Protein AF-A0A535Z127-F1 (afdb_monomer_lite)

Foldseek 3Di:
DDPVPPPPDPPVVVVVVCPPPDCPPVVVVCVVVVVVVVVVVLLLVLLVLLQVLLVVVVQHDQSVVLSVQLVVLVVLVVVLVVLVVVLVVCCVVPNPDDVVNVVSVVVNVVSVVVSLVSQLVSSCVRRVDDSVSSSVSSCRSVVVVVVVVVVVVVVVCVVVVD

Secondary structure (DSSP, 8-state):
--GGGSTT-SSHHHHHHHT-TT-HHHHHHHHHHHHHHHHHHHHHHHHHHHHHHHHTTT--S-HHHHHHHHGGGHHHHHHHHHHHHHHHHHHHHH-TT-HHHHHHHHHHHHHHHHHHHHHHHHHHHHH---HHHHHHHHHHHHHHHHHHHHHHHHHHHHHH--

Sequence (162 aa):
MNALGVLVRPRSTLGAIAAAPRLSGLSSLVTSLLLPALFVAYWLVEAWLVDAGASMLGRSGHRRTFLAVSGFVFVPWIAYALLTLVEAAAQHSGGSGSGVAAGLAWLTLPVLCWFLALTVLAIRAVYDVPALNALALALLPYATIAAAVLLVTAGLTAVHGS

pLDDT: mean 80.46, std 17.68, range [33.59, 96.25]

Structure (mmCIF, N/CA/C/O backbone):
data_AF-A0A535Z127-F1
#
_entry.id   AF-A0A535Z127-F1
#
loop_
_atom_site.group_PDB
_atom_site.id
_atom_site.type_symbol
_atom_site.label_atom_id
_atom_site.label_alt_id
_atom_site.label_comp_id
_atom_site.label_asym_id
_atom_site.label_entity_id
_atom_site.label_seq_id
_atom_site.pdbx_PDB_ins_code
_atom_site.Cartn_x
_atom_site.Cartn_y
_atom_site.Cartn_z
_atom_site.occupancy
_atom_site.B_iso_or_equiv
_atom_site.auth_seq_id
_atom_site.auth_comp_id
_atom_site.auth_asym_id
_atom_site.auth_atom_id
_atom_site.pdbx_PDB_model_num
ATOM 1 N N . MET A 1 1 ? 40.744 16.236 -8.450 1.00 38.00 1 MET A N 1
ATOM 2 C CA . MET A 1 1 ? 40.174 14.880 -8.276 1.00 38.00 1 MET A CA 1
ATOM 3 C C . MET A 1 1 ? 38.913 15.061 -7.446 1.00 38.00 1 MET A C 1
ATOM 5 O O . MET A 1 1 ? 39.023 15.401 -6.278 1.00 38.00 1 MET A O 1
ATOM 9 N N . ASN A 1 2 ? 37.735 15.014 -8.076 1.00 33.59 2 ASN A N 1
ATOM 10 C CA . ASN A 1 2 ? 36.496 15.556 -7.505 1.00 33.59 2 ASN A CA 1
ATOM 11 C C . ASN A 1 2 ? 35.635 14.453 -6.875 1.00 33.59 2 ASN A C 1
ATOM 13 O O . ASN A 1 2 ? 35.279 13.482 -7.539 1.00 33.59 2 ASN A O 1
ATOM 17 N N . ALA A 1 3 ? 35.242 14.659 -5.616 1.00 40.78 3 ALA A N 1
ATOM 18 C CA . ALA A 1 3 ? 34.417 13.779 -4.781 1.00 40.78 3 ALA A CA 1
ATOM 19 C C . ALA A 1 3 ? 32.956 13.586 -5.262 1.00 40.78 3 ALA A C 1
ATOM 21 O O . ALA A 1 3 ? 32.162 12.925 -4.600 1.00 40.78 3 ALA A O 1
ATOM 22 N N . LEU A 1 4 ? 32.592 14.118 -6.433 1.00 36.53 4 LEU A N 1
ATOM 23 C CA . LEU A 1 4 ? 31.243 14.037 -7.010 1.00 36.53 4 LEU A CA 1
ATOM 24 C C . LEU A 1 4 ? 30.954 12.719 -7.754 1.00 36.53 4 LEU A C 1
ATOM 26 O O . LEU A 1 4 ? 29.813 12.465 -8.123 1.00 36.53 4 LEU A O 1
ATOM 30 N N . GLY A 1 5 ? 31.958 11.857 -7.956 1.00 38.41 5 GLY A N 1
ATOM 31 C CA . GLY A 1 5 ? 31.778 10.562 -8.629 1.00 38.41 5 GLY A CA 1
ATOM 32 C C . GLY A 1 5 ? 31.244 9.434 -7.735 1.00 38.41 5 GLY A C 1
ATOM 33 O O . GLY A 1 5 ? 30.743 8.434 -8.245 1.00 38.41 5 GLY A O 1
ATOM 34 N N . VAL A 1 6 ? 31.333 9.577 -6.410 1.00 42.22 6 VAL A N 1
ATOM 35 C CA . VAL A 1 6 ? 31.046 8.484 -5.458 1.00 42.22 6 VAL A CA 1
ATOM 36 C C . VAL A 1 6 ? 29.576 8.457 -5.015 1.00 42.22 6 VAL A C 1
ATOM 38 O O . VAL A 1 6 ? 29.077 7.410 -4.615 1.00 42.22 6 VAL A O 1
ATOM 41 N N . LEU A 1 7 ? 28.829 9.554 -5.183 1.00 36.78 7 LEU A N 1
ATOM 42 C CA . LEU A 1 7 ? 27.431 9.640 -4.735 1.00 36.78 7 LEU A CA 1
ATOM 43 C C . LEU A 1 7 ? 26.397 9.046 -5.720 1.00 36.78 7 LEU A C 1
ATOM 45 O O . LEU A 1 7 ? 25.218 8.960 -5.395 1.00 36.78 7 LEU A O 1
ATOM 49 N N . VAL A 1 8 ? 26.814 8.624 -6.922 1.00 44.81 8 VAL A N 1
ATOM 50 C CA . VAL A 1 8 ? 25.903 8.189 -8.010 1.00 44.81 8 VAL A CA 1
ATOM 51 C C . VAL A 1 8 ? 25.630 6.675 -8.010 1.00 44.81 8 VAL A C 1
ATOM 53 O O . VAL A 1 8 ? 24.825 6.182 -8.800 1.00 44.81 8 VAL A O 1
ATOM 56 N N . ARG A 1 9 ? 26.246 5.886 -7.121 1.00 44.41 9 ARG A N 1
ATOM 57 C CA . ARG A 1 9 ? 26.124 4.417 -7.173 1.00 44.41 9 ARG A CA 1
ATOM 58 C C . ARG A 1 9 ? 25.651 3.746 -5.874 1.00 44.41 9 ARG A C 1
ATOM 60 O O . ARG A 1 9 ? 26.365 2.916 -5.326 1.00 44.41 9 ARG A O 1
ATOM 67 N N . PRO A 1 10 ? 24.386 3.943 -5.463 1.00 39.84 10 PRO A N 1
ATOM 68 C CA . PRO A 1 10 ? 23.697 2.957 -4.631 1.00 39.84 10 PRO A CA 1
ATOM 69 C C . PRO A 1 10 ? 23.190 1.744 -5.443 1.00 39.84 10 PRO A C 1
ATOM 71 O O . PRO A 1 10 ? 22.822 0.728 -4.867 1.00 39.84 10 PRO A O 1
ATOM 74 N N . ARG A 1 11 ? 23.179 1.803 -6.789 1.00 48.16 11 ARG A N 1
ATOM 75 C CA . ARG A 1 11 ? 22.670 0.714 -7.655 1.00 48.16 11 ARG A CA 1
ATOM 76 C C . ARG A 1 11 ? 23.701 -0.349 -8.056 1.00 48.16 11 ARG A C 1
ATOM 78 O O . ARG A 1 11 ? 23.309 -1.424 -8.501 1.00 48.16 11 ARG A O 1
ATOM 85 N N . SER A 1 12 ? 25.005 -0.096 -7.915 1.00 42.84 12 SER A N 1
ATOM 86 C CA . SER A 1 12 ? 26.031 -1.050 -8.379 1.00 42.84 12 SER A CA 1
ATOM 87 C C . SER A 1 12 ? 26.317 -2.190 -7.402 1.00 42.84 12 SER A C 1
ATOM 89 O O . SER A 1 12 ? 26.860 -3.210 -7.811 1.00 42.84 12 SER A O 1
ATOM 91 N N . THR A 1 13 ? 25.944 -2.052 -6.131 1.00 48.59 13 THR A N 1
ATOM 92 C CA . THR A 1 13 ? 26.077 -3.120 -5.127 1.00 48.59 13 THR A CA 1
ATOM 93 C C . THR A 1 13 ? 25.031 -4.216 -5.322 1.00 48.59 13 THR A C 1
ATOM 95 O O . THR A 1 13 ? 25.359 -5.392 -5.205 1.00 48.59 13 THR A O 1
ATOM 98 N N . LEU A 1 14 ? 23.812 -3.863 -5.745 1.00 48.97 14 LEU A N 1
ATOM 99 C CA . LEU A 1 14 ? 22.782 -4.837 -6.135 1.00 48.97 14 LEU A CA 1
ATOM 100 C C . LEU A 1 14 ? 23.198 -5.641 -7.381 1.00 48.97 14 LEU A C 1
ATOM 102 O O . LEU A 1 14 ? 22.999 -6.853 -7.434 1.00 48.97 14 LEU A O 1
ATOM 106 N N . GLY A 1 15 ? 23.857 -4.990 -8.346 1.00 44.66 15 GLY A N 1
ATOM 107 C CA . GLY A 1 15 ? 24.413 -5.657 -9.530 1.00 44.66 15 GLY A CA 1
ATOM 108 C C . GLY A 1 15 ? 25.580 -6.603 -9.219 1.00 44.66 15 GLY A C 1
ATOM 109 O O . GLY A 1 15 ? 25.715 -7.638 -9.863 1.00 44.66 15 GLY A O 1
ATOM 110 N N . ALA A 1 16 ? 26.393 -6.295 -8.203 1.00 46.91 16 ALA A N 1
ATOM 111 C CA . ALA A 1 16 ? 27.505 -7.150 -7.784 1.00 46.91 16 ALA A CA 1
ATOM 112 C C . ALA A 1 16 ? 27.034 -8.432 -7.070 1.00 46.91 16 ALA A C 1
ATOM 114 O O . ALA A 1 16 ? 27.656 -9.480 -7.222 1.00 46.91 16 ALA A O 1
ATOM 115 N N . ILE A 1 17 ? 25.904 -8.375 -6.356 1.00 51.56 17 ILE A N 1
ATOM 116 C CA . ILE A 1 17 ? 25.264 -9.558 -5.754 1.00 51.56 17 ILE A CA 1
ATOM 117 C C . ILE A 1 17 ? 24.611 -10.428 -6.844 1.00 51.56 17 ILE A C 1
ATOM 119 O O . ILE A 1 17 ? 24.701 -11.653 -6.791 1.00 51.56 17 ILE A O 1
ATOM 123 N N . ALA A 1 18 ? 24.033 -9.808 -7.881 1.00 50.62 18 ALA A N 1
ATOM 124 C CA . ALA A 1 18 ? 23.481 -10.512 -9.043 1.00 50.62 18 ALA A CA 1
ATOM 125 C C . ALA A 1 18 ? 24.552 -11.204 -9.915 1.00 50.62 18 ALA A C 1
ATOM 127 O O . ALA A 1 18 ? 24.242 -12.152 -10.633 1.00 50.62 18 ALA A O 1
ATOM 128 N N . ALA A 1 19 ? 25.811 -10.759 -9.841 1.00 48.09 19 ALA A N 1
ATOM 129 C CA . ALA A 1 19 ? 26.920 -11.279 -10.640 1.00 48.09 19 ALA A CA 1
ATOM 130 C C . ALA A 1 19 ? 27.681 -12.454 -9.990 1.00 48.09 19 ALA A C 1
ATOM 132 O O . ALA A 1 19 ? 28.633 -12.953 -10.588 1.00 48.09 19 ALA A O 1
ATOM 133 N N . ALA A 1 20 ? 27.294 -12.917 -8.794 1.00 42.47 20 ALA A N 1
ATOM 134 C CA . ALA A 1 20 ? 27.928 -14.065 -8.145 1.00 42.47 20 ALA A CA 1
ATOM 135 C C . ALA A 1 20 ? 27.505 -15.387 -8.836 1.00 42.47 20 ALA A C 1
ATOM 137 O O . ALA A 1 20 ? 26.362 -15.831 -8.691 1.00 42.47 20 ALA A O 1
ATOM 138 N N . PRO A 1 21 ? 28.399 -16.073 -9.575 1.00 44.44 21 PRO A N 1
ATOM 139 C CA . PRO A 1 21 ? 28.007 -17.052 -10.591 1.00 44.44 21 PRO A CA 1
ATOM 140 C C . PRO A 1 21 ? 27.817 -18.478 -10.043 1.00 44.44 21 PRO A C 1
ATOM 142 O O . PRO A 1 21 ? 28.077 -19.446 -10.752 1.00 44.44 21 PRO A O 1
ATOM 145 N N . ARG A 1 22 ? 27.404 -18.659 -8.778 1.00 46.00 22 ARG A N 1
ATOM 146 C CA . ARG A 1 22 ? 27.377 -20.001 -8.150 1.00 46.00 22 ARG A CA 1
ATOM 147 C C . ARG A 1 22 ? 26.045 -20.480 -7.567 1.00 46.00 22 ARG A C 1
ATOM 149 O O . ARG A 1 22 ? 26.033 -21.540 -6.959 1.00 46.00 22 ARG A O 1
ATOM 156 N N . LEU A 1 23 ? 24.925 -19.795 -7.818 1.00 45.34 23 LEU A N 1
ATOM 157 C CA . LEU A 1 23 ? 23.563 -20.279 -7.499 1.00 45.34 23 LEU A CA 1
ATOM 158 C C . LEU A 1 23 ? 22.506 -19.669 -8.450 1.00 45.34 23 LEU A C 1
ATOM 160 O O . LEU A 1 23 ? 21.530 -19.064 -8.012 1.00 45.34 23 LEU A O 1
ATOM 164 N N . SER A 1 24 ? 22.698 -19.783 -9.768 1.00 53.06 24 SER A N 1
ATOM 165 C CA . SER A 1 24 ? 21.884 -19.066 -10.772 1.00 53.06 24 SER A CA 1
ATOM 166 C C . SER A 1 24 ? 20.372 -19.356 -10.704 1.00 53.06 24 SER A C 1
ATOM 168 O O . SER A 1 24 ? 19.573 -18.448 -10.916 1.00 53.06 24 SER A O 1
ATOM 170 N N . GLY A 1 25 ? 19.960 -20.574 -10.332 1.00 54.00 25 GLY A N 1
ATOM 171 C CA . GLY A 1 25 ? 18.541 -20.930 -10.175 1.00 54.00 25 GLY A CA 1
ATOM 172 C C . GLY A 1 25 ? 17.910 -20.396 -8.882 1.00 54.00 25 GLY A C 1
ATOM 173 O O . GLY A 1 25 ? 16.886 -19.718 -8.921 1.00 54.00 25 GLY A O 1
ATOM 174 N N . LEU A 1 26 ? 18.553 -20.636 -7.735 1.00 55.31 26 LEU A N 1
ATOM 175 C CA . LEU A 1 26 ? 18.053 -20.211 -6.420 1.00 55.31 26 LEU A CA 1
ATOM 176 C C . LEU A 1 26 ? 18.109 -18.688 -6.231 1.00 55.31 26 LEU A C 1
ATOM 178 O O . LEU A 1 26 ? 17.187 -18.128 -5.657 1.00 55.31 26 LEU A O 1
ATOM 182 N N . SER A 1 27 ? 19.124 -17.999 -6.761 1.00 62.75 27 SER A N 1
ATOM 183 C CA . SER A 1 27 ? 19.242 -16.534 -6.663 1.00 62.75 27 SER A CA 1
ATOM 184 C C . SER A 1 27 ? 18.107 -15.800 -7.397 1.00 62.75 27 SER A C 1
ATOM 186 O O . SER A 1 27 ? 17.540 -14.833 -6.880 1.00 62.75 27 SER A O 1
ATOM 188 N N . SER A 1 28 ? 17.706 -16.305 -8.572 1.00 64.00 28 SER A N 1
ATOM 189 C CA . SER A 1 28 ? 16.585 -15.746 -9.345 1.00 64.00 28 SER A CA 1
ATOM 190 C C . SER A 1 28 ? 15.228 -15.968 -8.665 1.00 64.00 28 SER A C 1
ATOM 192 O O . SER A 1 28 ? 14.404 -15.051 -8.616 1.00 64.00 28 SER A O 1
ATOM 194 N N . LEU A 1 29 ? 15.024 -17.149 -8.066 1.00 68.56 29 LEU A N 1
ATOM 195 C CA . LEU A 1 29 ? 13.833 -17.470 -7.276 1.00 68.56 29 LEU A CA 1
ATOM 196 C C . LEU A 1 29 ? 13.769 -16.639 -5.997 1.00 68.56 29 LEU A C 1
ATOM 198 O O . LEU A 1 29 ? 12.727 -16.066 -5.700 1.00 68.56 29 LEU A O 1
ATOM 202 N N . VAL A 1 30 ? 14.884 -16.518 -5.272 1.00 73.81 30 VAL A N 1
ATOM 203 C CA . VAL A 1 30 ? 14.977 -15.690 -4.063 1.00 73.81 30 VAL A CA 1
ATOM 204 C C . VAL A 1 30 ? 14.652 -14.241 -4.399 1.00 73.81 30 VAL A C 1
ATOM 206 O O . VAL A 1 30 ? 13.849 -13.635 -3.705 1.00 73.81 30 VAL A O 1
ATOM 209 N N . THR A 1 31 ? 15.188 -13.702 -5.495 1.00 72.81 31 THR A N 1
ATOM 210 C CA . THR A 1 31 ? 14.914 -12.315 -5.905 1.00 72.81 31 THR A CA 1
ATOM 211 C C . THR A 1 31 ? 13.459 -12.130 -6.353 1.00 72.81 31 THR A C 1
ATOM 213 O O . THR A 1 31 ? 12.833 -11.134 -5.996 1.00 72.81 31 THR A O 1
ATOM 216 N N . SER A 1 32 ? 12.888 -13.107 -7.067 1.00 75.06 32 SER A N 1
ATOM 217 C CA . SER A 1 32 ? 11.481 -13.074 -7.500 1.00 75.06 32 SER A CA 1
ATOM 218 C C . SER A 1 32 ? 10.499 -13.179 -6.333 1.00 75.06 32 SER A C 1
ATOM 220 O O . SER A 1 32 ? 9.446 -12.552 -6.368 1.00 75.06 32 SER A O 1
ATOM 222 N N . LEU A 1 33 ? 10.838 -13.948 -5.294 1.00 81.75 33 LEU A N 1
ATOM 223 C CA . LEU A 1 33 ? 10.014 -14.114 -4.093 1.00 81.75 33 LEU A CA 1
ATOM 224 C C . LEU A 1 33 ? 10.245 -13.015 -3.055 1.00 81.75 33 LEU A C 1
ATOM 226 O O . LEU A 1 33 ? 9.355 -12.759 -2.247 1.00 81.75 33 LEU A O 1
ATOM 230 N N . LEU A 1 34 ? 11.398 -12.344 -3.082 1.00 83.50 34 LEU A N 1
ATOM 231 C CA . LEU A 1 34 ? 11.745 -11.298 -2.123 1.00 83.50 34 LEU A CA 1
ATOM 232 C C . LEU A 1 34 ? 10.754 -10.138 -2.176 1.00 83.50 34 LEU A C 1
ATOM 234 O O . LEU A 1 34 ? 10.308 -9.680 -1.131 1.00 83.50 34 LEU A O 1
ATOM 238 N N . LEU A 1 35 ? 10.389 -9.679 -3.374 1.00 79.00 35 LEU A N 1
ATOM 239 C CA . LEU A 1 35 ? 9.463 -8.558 -3.519 1.00 79.00 35 LEU A CA 1
ATOM 240 C C . LEU A 1 35 ? 8.057 -8.903 -2.974 1.00 79.00 35 LEU A C 1
ATOM 242 O O . LEU A 1 35 ? 7.590 -8.181 -2.094 1.00 79.00 35 LEU A O 1
ATOM 246 N N . PRO A 1 36 ? 7.409 -10.019 -3.374 1.00 82.06 36 PRO A N 1
ATOM 247 C CA . PRO A 1 36 ? 6.179 -10.493 -2.736 1.00 82.06 36 PRO A CA 1
ATOM 248 C C . PRO A 1 36 ? 6.306 -10.690 -1.221 1.00 82.06 36 PRO A C 1
ATOM 250 O O . PRO A 1 36 ? 5.402 -10.321 -0.477 1.00 82.06 36 PRO A O 1
ATOM 253 N N . ALA A 1 37 ? 7.425 -11.241 -0.744 1.00 86.81 37 ALA A N 1
ATOM 254 C CA . ALA A 1 37 ? 7.643 -11.467 0.681 1.00 86.81 37 ALA A CA 1
ATOM 255 C C . ALA A 1 37 ? 7.746 -10.151 1.465 1.00 86.81 37 ALA A C 1
ATOM 257 O O . ALA A 1 37 ? 7.132 -10.027 2.522 1.00 86.81 37 ALA A O 1
ATOM 258 N N . LEU A 1 38 ? 8.464 -9.153 0.940 1.00 84.94 38 LEU A N 1
ATOM 259 C CA . LEU A 1 38 ? 8.546 -7.808 1.521 1.00 84.94 38 LEU A CA 1
ATOM 260 C C . LEU A 1 38 ? 7.180 -7.132 1.550 1.00 84.94 38 LEU A C 1
ATOM 262 O O . LEU A 1 38 ? 6.832 -6.479 2.528 1.00 84.94 38 LEU A O 1
ATOM 266 N N . PHE A 1 39 ? 6.397 -7.329 0.499 1.00 85.75 39 PHE A N 1
ATOM 267 C CA . PHE A 1 39 ? 5.040 -6.830 0.393 1.00 85.75 39 PHE A CA 1
ATOM 268 C C . PHE A 1 39 ? 4.115 -7.436 1.458 1.00 85.75 39 PHE A C 1
ATOM 270 O O . PHE A 1 39 ? 3.436 -6.704 2.179 1.00 85.75 39 PHE A O 1
ATOM 277 N N . VAL A 1 40 ? 4.151 -8.756 1.646 1.00 89.75 40 VAL A N 1
ATOM 278 C CA . VAL A 1 40 ? 3.413 -9.425 2.729 1.00 89.75 40 VAL A CA 1
ATOM 279 C C . VAL A 1 40 ? 3.920 -8.979 4.103 1.00 89.75 40 VAL A C 1
ATOM 281 O O . VAL A 1 40 ? 3.117 -8.715 4.995 1.00 89.75 40 VAL A O 1
ATOM 284 N N . ALA A 1 41 ? 5.236 -8.854 4.285 1.00 90.69 41 ALA A N 1
ATOM 285 C CA . ALA A 1 41 ? 5.822 -8.391 5.538 1.00 90.69 41 ALA A CA 1
ATOM 286 C C . ALA A 1 41 ? 5.372 -6.963 5.877 1.00 90.69 41 ALA A C 1
ATOM 288 O O . ALA A 1 41 ? 4.937 -6.718 7.001 1.00 90.69 41 ALA A O 1
ATOM 289 N N . TYR A 1 42 ? 5.404 -6.048 4.904 1.00 88.75 42 TYR A N 1
ATOM 290 C CA . TYR A 1 42 ? 4.887 -4.689 5.052 1.00 88.75 42 TYR A CA 1
ATOM 291 C C . TYR A 1 42 ? 3.419 -4.705 5.471 1.00 88.75 42 TYR A C 1
ATOM 293 O O . TYR A 1 42 ? 3.073 -4.082 6.467 1.00 88.75 42 TYR A O 1
ATOM 301 N N . TRP A 1 43 ? 2.575 -5.469 4.778 1.00 92.31 43 TRP A N 1
ATOM 302 C CA . TRP A 1 43 ? 1.143 -5.557 5.070 1.00 92.31 43 TRP A CA 1
ATOM 303 C C . TRP A 1 43 ? 0.855 -6.102 6.483 1.00 92.31 43 TRP A C 1
ATOM 305 O O . TRP A 1 43 ? -0.022 -5.613 7.200 1.00 92.31 43 TRP A O 1
ATOM 315 N N . LEU A 1 44 ? 1.645 -7.077 6.947 1.00 93.31 44 LEU A N 1
ATOM 316 C CA . LEU A 1 44 ? 1.546 -7.603 8.312 1.00 93.31 44 LEU A CA 1
ATOM 317 C C . LEU A 1 44 ? 1.997 -6.596 9.378 1.00 93.31 44 LEU A C 1
ATOM 319 O O . LEU A 1 44 ? 1.399 -6.557 10.461 1.00 93.31 44 LEU A O 1
ATOM 323 N N . VAL A 1 45 ? 3.049 -5.823 9.090 1.00 92.44 45 VAL A N 1
ATOM 324 C CA . VAL A 1 45 ? 3.574 -4.754 9.955 1.00 92.44 45 VAL A CA 1
ATOM 325 C C . VAL A 1 45 ? 2.605 -3.576 10.004 1.00 92.44 45 VAL A C 1
ATOM 327 O O . VAL A 1 45 ? 2.329 -3.067 11.086 1.00 92.44 45 VAL A O 1
ATOM 330 N N . GLU A 1 46 ? 2.024 -3.196 8.870 1.00 92.19 46 GLU A N 1
ATOM 331 C CA . GLU A 1 46 ? 0.977 -2.182 8.769 1.00 92.19 46 GLU A CA 1
ATOM 332 C C . GLU A 1 46 ? -0.185 -2.525 9.701 1.00 92.19 46 GLU A C 1
ATOM 334 O O . GLU A 1 46 ? -0.569 -1.706 10.530 1.00 92.19 46 GLU A O 1
ATOM 339 N N . ALA A 1 47 ? -0.683 -3.762 9.660 1.00 92.38 47 ALA A N 1
ATOM 340 C CA . ALA A 1 47 ? -1.768 -4.185 10.538 1.00 92.38 47 ALA A CA 1
ATOM 341 C C . ALA A 1 47 ? -1.419 -4.087 12.034 1.00 92.38 47 ALA A C 1
ATOM 343 O O . ALA A 1 47 ? -2.298 -3.801 12.843 1.00 92.38 47 ALA A O 1
ATOM 344 N N . TRP A 1 48 ? -0.159 -4.327 12.417 1.00 93.19 48 TRP A N 1
ATOM 345 C CA . TRP A 1 48 ? 0.302 -4.120 13.796 1.00 93.19 48 TRP A CA 1
ATOM 346 C C . TRP A 1 48 ? 0.362 -2.638 14.168 1.00 93.19 48 TRP A C 1
ATOM 348 O O . TRP A 1 48 ? -0.111 -2.261 15.236 1.00 93.19 48 TRP A O 1
ATOM 358 N N . LEU A 1 49 ? 0.939 -1.803 13.304 1.00 92.50 49 LEU A N 1
ATOM 359 C CA . LEU A 1 49 ? 1.092 -0.368 13.548 1.00 92.50 49 LEU A CA 1
ATOM 360 C C . LEU A 1 49 ? -0.258 0.344 13.609 1.00 92.50 49 LEU A C 1
ATOM 362 O O . LEU A 1 49 ? -0.468 1.190 14.474 1.00 92.50 49 LEU A O 1
ATOM 366 N N . VAL A 1 50 ? -1.182 -0.027 12.725 1.00 93.38 50 VAL A N 1
ATOM 367 C CA . VAL A 1 50 ? -2.544 0.510 12.694 1.00 93.38 50 VAL A CA 1
ATOM 368 C C . VAL A 1 50 ? -3.319 0.090 13.941 1.00 93.38 50 VAL A C 1
ATOM 370 O O . VAL A 1 50 ? -3.939 0.946 14.561 1.00 93.38 50 VAL A O 1
ATOM 373 N N . ASP A 1 51 ? -3.261 -1.183 14.352 1.00 92.25 51 ASP A N 1
ATOM 374 C CA . ASP A 1 51 ? -3.940 -1.650 15.575 1.00 92.25 51 ASP A CA 1
ATOM 375 C C . ASP A 1 51 ? -3.335 -1.001 16.833 1.00 92.25 51 ASP A C 1
ATOM 377 O O . ASP A 1 51 ? -4.065 -0.582 17.730 1.00 92.25 51 ASP A O 1
ATOM 381 N N . ALA A 1 52 ? -2.011 -0.809 16.873 1.00 92.56 52 ALA A N 1
ATOM 382 C CA . ALA A 1 52 ? -1.344 -0.065 17.939 1.00 92.56 52 ALA A CA 1
ATOM 383 C C . ALA A 1 52 ? -1.785 1.409 17.973 1.00 92.56 52 ALA A C 1
ATOM 385 O O . ALA A 1 52 ? -2.145 1.916 19.034 1.00 92.56 52 ALA A O 1
ATOM 386 N N . GLY A 1 53 ? -1.828 2.096 16.829 1.00 90.81 53 GLY A N 1
ATOM 387 C CA . GLY A 1 53 ? -2.317 3.474 16.755 1.00 90.81 53 GLY A CA 1
ATOM 388 C C . GLY A 1 53 ? -3.801 3.596 17.118 1.00 90.81 53 GLY A C 1
ATOM 389 O O . GLY A 1 53 ? -4.191 4.509 17.843 1.00 90.81 53 GLY A O 1
ATOM 390 N N . ALA A 1 54 ? -4.633 2.646 16.692 1.00 91.50 54 ALA A N 1
ATOM 391 C CA . ALA A 1 54 ? -6.049 2.599 17.042 1.00 91.50 54 ALA A CA 1
ATOM 392 C C . ALA A 1 54 ? -6.267 2.277 18.534 1.00 91.50 54 ALA A C 1
ATOM 394 O O . ALA A 1 54 ? -7.188 2.811 19.155 1.00 91.50 54 ALA A O 1
ATOM 395 N N . SER A 1 55 ? -5.373 1.500 19.156 1.00 91.50 55 SER A N 1
ATOM 396 C CA . SER A 1 55 ? -5.402 1.249 20.602 1.00 91.50 55 SER A CA 1
ATOM 397 C C . SER A 1 55 ? -5.217 2.525 21.433 1.00 91.50 55 SER A C 1
ATOM 399 O O . SER A 1 55 ? -5.876 2.675 22.460 1.00 91.50 55 SER A O 1
ATOM 401 N N . MET A 1 56 ? -4.426 3.494 20.950 1.00 92.44 56 MET A N 1
ATOM 402 C CA . MET A 1 56 ? -4.273 4.812 21.589 1.00 92.44 56 MET A CA 1
ATOM 403 C C . MET A 1 56 ? -5.567 5.641 21.548 1.00 92.44 56 MET A C 1
ATOM 405 O O . MET A 1 56 ? -5.743 6.559 22.343 1.00 92.44 56 MET A O 1
ATOM 409 N N . LEU A 1 57 ? -6.486 5.297 20.642 1.00 90.94 57 LEU A N 1
ATOM 410 C CA . LEU A 1 57 ? -7.825 5.876 20.518 1.00 90.94 57 LEU A CA 1
ATOM 411 C C . LEU A 1 57 ? -8.900 5.036 21.236 1.00 90.94 57 LEU A C 1
ATOM 413 O O . LEU A 1 57 ? -10.091 5.301 21.081 1.00 90.94 57 LEU A O 1
ATOM 417 N N . GLY A 1 58 ? -8.505 3.998 21.983 1.00 90.00 58 GLY A N 1
ATOM 418 C CA . GLY A 1 58 ? -9.422 3.084 22.671 1.00 90.00 58 GLY A CA 1
ATOM 419 C C . GLY A 1 58 ? -10.129 2.074 21.756 1.00 90.00 58 GLY A C 1
ATOM 420 O O . GLY A 1 58 ? -11.133 1.492 22.157 1.00 90.00 58 GLY A O 1
ATOM 421 N N . ARG A 1 59 ? -9.636 1.862 20.527 1.00 85.06 59 ARG A N 1
ATOM 422 C CA . ARG A 1 59 ? -10.224 0.972 19.508 1.00 85.06 59 ARG A CA 1
ATOM 423 C C . ARG A 1 59 ? -9.203 -0.101 19.088 1.00 85.06 59 ARG A C 1
ATOM 425 O O . ARG A 1 59 ? -8.575 0.032 18.048 1.00 85.06 59 ARG A O 1
ATOM 432 N N . SER A 1 60 ? -9.003 -1.154 19.884 1.00 87.12 60 SER A N 1
ATOM 433 C CA . SER A 1 60 ? -8.030 -2.232 19.596 1.00 87.12 60 SER A CA 1
ATOM 434 C C . SER A 1 60 ? -8.688 -3.574 19.255 1.00 87.12 60 SER A C 1
ATOM 436 O O . SER A 1 60 ? -9.902 -3.739 19.380 1.00 87.12 60 SER A O 1
ATOM 438 N N . GLY A 1 61 ? -7.892 -4.550 18.809 1.00 84.88 61 GLY A N 1
ATOM 439 C CA . GLY A 1 61 ? -8.290 -5.962 18.756 1.00 84.88 61 GLY A CA 1
ATOM 440 C C . GLY A 1 61 ? -8.957 -6.405 17.453 1.00 84.88 61 GLY A C 1
ATOM 441 O O . GLY A 1 61 ? -9.400 -7.547 17.349 1.00 84.88 61 GLY A O 1
ATOM 442 N N . HIS A 1 62 ? -8.984 -5.547 16.432 1.00 90.06 62 HIS A N 1
ATOM 443 C CA . HIS A 1 62 ? -9.643 -5.830 15.151 1.00 90.06 62 HIS A CA 1
ATOM 444 C C . HIS A 1 62 ? -8.655 -6.200 14.035 1.00 90.06 62 HIS A C 1
ATOM 446 O O . HIS A 1 62 ? -9.013 -6.263 12.859 1.00 90.06 62 HIS A O 1
ATOM 452 N N . ARG A 1 63 ? -7.404 -6.509 14.394 1.00 89.69 63 ARG A N 1
ATOM 453 C CA . ARG A 1 63 ? -6.294 -6.752 13.462 1.00 89.69 63 ARG A CA 1
ATOM 454 C C . ARG A 1 63 ? -6.576 -7.802 12.380 1.00 89.69 63 ARG A C 1
ATOM 456 O O . ARG A 1 63 ? -6.205 -7.601 11.227 1.00 89.69 63 ARG A O 1
ATOM 463 N N . ARG A 1 64 ? -7.230 -8.920 12.721 1.00 90.56 64 ARG A N 1
ATOM 464 C CA . ARG A 1 64 ? -7.579 -9.972 11.738 1.00 90.56 64 ARG A CA 1
ATOM 465 C C . ARG A 1 64 ? -8.612 -9.480 10.724 1.00 90.56 64 ARG A C 1
ATOM 467 O O . ARG A 1 64 ? -8.466 -9.738 9.534 1.00 90.56 64 ARG A O 1
ATOM 474 N N . THR A 1 65 ? -9.615 -8.744 11.195 1.00 91.25 65 THR A N 1
ATOM 475 C CA . THR A 1 65 ? -10.636 -8.115 10.351 1.00 91.25 65 THR A CA 1
ATOM 476 C C . THR A 1 65 ? -10.014 -7.044 9.463 1.00 91.25 65 THR A C 1
ATOM 478 O O . THR A 1 65 ? -10.305 -6.996 8.273 1.00 91.25 65 THR A O 1
ATOM 481 N N . PHE A 1 66 ? -9.091 -6.246 10.010 1.00 92.50 66 PHE A N 1
ATOM 482 C CA . PHE A 1 66 ? -8.330 -5.271 9.237 1.00 92.50 66 PHE A CA 1
ATOM 483 C C . PHE A 1 66 ? -7.551 -5.925 8.104 1.00 92.50 66 PHE A C 1
ATOM 485 O O . PHE A 1 66 ? -7.691 -5.472 6.979 1.00 92.50 66 PHE A O 1
ATOM 492 N N . LEU A 1 67 ? -6.807 -7.006 8.362 1.00 92.12 67 LEU A N 1
ATOM 493 C CA . LEU A 1 67 ? -6.109 -7.746 7.305 1.00 92.12 67 LEU A CA 1
ATOM 494 C C . LEU A 1 67 ? -7.088 -8.230 6.222 1.00 92.12 67 LEU A C 1
ATOM 496 O O . LEU A 1 67 ? -6.863 -7.996 5.042 1.00 92.12 67 LEU A O 1
ATOM 500 N N . ALA A 1 68 ? -8.215 -8.839 6.593 1.00 93.06 68 ALA A N 1
ATOM 501 C CA . ALA A 1 68 ? -9.187 -9.309 5.604 1.00 93.06 68 ALA A CA 1
ATOM 502 C C . ALA A 1 68 ? -9.727 -8.176 4.706 1.00 93.06 68 ALA A C 1
ATOM 504 O O . ALA A 1 68 ? -9.833 -8.349 3.493 1.00 93.06 68 ALA A O 1
ATOM 505 N N . VAL A 1 69 ? -10.032 -7.010 5.286 1.00 92.50 69 VAL A N 1
ATOM 506 C CA . VAL A 1 69 ? -10.583 -5.855 4.557 1.00 92.50 69 VAL A CA 1
ATOM 507 C C . VAL A 1 69 ? -9.504 -5.105 3.774 1.00 92.50 69 VAL A C 1
ATOM 509 O O . VAL A 1 69 ? -9.736 -4.692 2.641 1.00 92.50 69 VAL A O 1
ATOM 512 N N . SER A 1 70 ? -8.308 -4.936 4.337 1.00 91.12 70 SER A N 1
ATOM 513 C CA . SER A 1 70 ? -7.216 -4.223 3.677 1.00 91.12 70 SER A CA 1
ATOM 514 C C . SER A 1 70 ? -6.625 -5.008 2.512 1.00 91.12 70 SER A C 1
ATOM 516 O O . SER A 1 70 ? -5.933 -4.413 1.702 1.00 91.12 70 SER A O 1
ATOM 518 N N . GLY A 1 71 ? -6.958 -6.291 2.330 1.00 89.88 71 GLY A N 1
ATOM 519 C CA . GLY A 1 71 ? -6.545 -7.078 1.162 1.00 89.88 71 GLY A CA 1
ATOM 520 C C . GLY A 1 71 ? -6.866 -6.430 -0.197 1.00 89.88 71 GLY A C 1
ATOM 521 O O . GLY A 1 71 ? -6.169 -6.676 -1.179 1.00 89.88 71 GLY A O 1
ATOM 522 N N . PHE A 1 72 ? -7.845 -5.525 -0.282 1.00 90.44 72 PHE A N 1
ATOM 523 C CA . PHE A 1 72 ? -8.096 -4.772 -1.518 1.00 90.44 72 PHE A CA 1
ATOM 524 C C . PHE A 1 72 ? -6.941 -3.840 -1.928 1.00 90.44 72 PHE A C 1
ATOM 526 O O . PHE A 1 72 ? -6.836 -3.498 -3.106 1.00 90.44 72 PHE A O 1
ATOM 533 N N . VAL A 1 73 ? -6.028 -3.479 -1.015 1.00 90.69 73 VAL A N 1
ATOM 534 C CA . VAL A 1 73 ? -4.835 -2.670 -1.329 1.00 90.69 73 VAL A CA 1
ATOM 535 C C . VAL A 1 73 ? -3.820 -3.398 -2.218 1.00 90.69 73 VAL A C 1
ATOM 537 O O . VAL A 1 73 ? -2.974 -2.753 -2.837 1.00 90.69 73 VAL A O 1
ATOM 540 N N . PHE A 1 74 ? -3.934 -4.723 -2.379 1.00 90.56 74 PHE A N 1
ATOM 541 C CA . PHE A 1 74 ? -3.118 -5.462 -3.347 1.00 90.56 74 PHE A CA 1
ATOM 542 C C . PHE A 1 74 ? -3.410 -5.051 -4.798 1.00 90.56 74 PHE A C 1
ATOM 544 O O . PHE A 1 74 ? -2.518 -5.121 -5.640 1.00 90.56 74 PHE A O 1
ATOM 551 N N . VAL A 1 75 ? -4.621 -4.572 -5.105 1.00 92.38 75 VAL A N 1
ATOM 552 C CA . VAL A 1 75 ? -4.994 -4.133 -6.460 1.00 92.38 75 VAL A CA 1
ATOM 553 C C . VAL A 1 75 ? -4.152 -2.935 -6.929 1.00 92.38 75 VAL A C 1
ATOM 555 O O . VAL A 1 75 ? -3.487 -3.055 -7.962 1.00 92.38 75 VAL A O 1
ATOM 558 N N . PRO A 1 76 ? -4.093 -1.800 -6.200 1.00 91.81 76 PRO A N 1
ATOM 559 C CA . PRO A 1 76 ? -3.213 -0.699 -6.582 1.00 91.81 76 PRO A CA 1
ATOM 560 C C . PRO A 1 76 ? -1.726 -1.077 -6.525 1.00 91.81 76 PRO A C 1
ATOM 562 O O . PRO A 1 76 ? -0.943 -0.531 -7.296 1.00 91.81 76 PRO A O 1
ATOM 565 N N . TRP A 1 77 ? -1.314 -2.040 -5.695 1.00 88.19 77 TRP A N 1
ATOM 566 C CA . TRP A 1 77 ? 0.061 -2.557 -5.726 1.00 88.19 77 TRP A CA 1
ATOM 567 C C . TRP A 1 77 ? 0.406 -3.296 -7.013 1.00 88.19 77 TRP A C 1
ATOM 569 O O . TRP A 1 77 ? 1.474 -3.065 -7.578 1.00 88.19 77 TRP A O 1
ATOM 579 N N . ILE A 1 78 ? -0.497 -4.141 -7.510 1.00 90.44 78 ILE A N 1
ATOM 580 C CA . ILE A 1 78 ? -0.325 -4.793 -8.812 1.00 90.44 78 ILE A CA 1
ATOM 581 C C . ILE A 1 78 ? -0.247 -3.728 -9.910 1.00 90.44 78 ILE A C 1
ATOM 583 O O . ILE A 1 78 ? 0.644 -3.790 -10.754 1.00 90.44 78 ILE A O 1
ATOM 587 N N . ALA A 1 79 ? -1.114 -2.710 -9.869 1.00 91.88 79 ALA A N 1
ATOM 588 C CA . ALA A 1 79 ? -1.066 -1.602 -10.822 1.00 91.88 79 ALA A CA 1
ATOM 589 C C . ALA A 1 79 ? 0.280 -0.852 -10.772 1.00 91.88 79 ALA A C 1
ATOM 591 O O . ALA A 1 79 ? 0.882 -0.606 -11.814 1.00 91.88 79 ALA A O 1
ATOM 592 N N . TYR A 1 80 ? 0.793 -0.550 -9.576 1.00 87.69 80 TYR A N 1
ATOM 593 C CA . TYR A 1 80 ? 2.101 0.081 -9.383 1.00 87.69 80 TYR A CA 1
ATOM 594 C C . TYR A 1 80 ? 3.253 -0.784 -9.922 1.00 87.69 80 TYR A C 1
ATOM 596 O O . TYR A 1 80 ? 4.142 -0.285 -10.615 1.00 87.69 80 TYR A O 1
ATOM 604 N N . ALA A 1 81 ? 3.232 -2.091 -9.645 1.00 86.75 81 ALA A N 1
ATOM 605 C CA . ALA A 1 81 ? 4.231 -3.035 -10.141 1.00 86.75 81 ALA A CA 1
ATOM 606 C C . ALA A 1 81 ? 4.219 -3.123 -11.677 1.00 86.75 81 ALA A C 1
ATOM 608 O O . ALA A 1 81 ? 5.269 -3.133 -12.314 1.00 86.75 81 ALA A O 1
ATOM 609 N N . LEU A 1 82 ? 3.034 -3.131 -12.292 1.00 89.44 82 LEU A N 1
ATOM 610 C CA . LEU A 1 82 ? 2.903 -3.105 -13.748 1.00 89.44 82 LEU A CA 1
ATOM 611 C C . LEU A 1 82 ? 3.415 -1.788 -14.338 1.00 89.44 82 LEU A C 1
ATOM 613 O O . LEU A 1 82 ? 4.168 -1.822 -15.307 1.00 89.44 82 LEU A O 1
ATOM 617 N N . LEU A 1 83 ? 3.073 -0.640 -13.744 1.00 87.25 83 LEU A N 1
ATOM 618 C CA . LEU A 1 83 ? 3.574 0.663 -14.196 1.00 87.25 83 LEU A CA 1
ATOM 619 C C . LEU A 1 83 ? 5.103 0.728 -14.152 1.00 87.25 83 LEU A C 1
ATOM 621 O O . LEU A 1 83 ? 5.722 1.131 -15.132 1.00 87.25 83 LEU A O 1
ATOM 625 N N . THR A 1 84 ? 5.711 0.271 -13.058 1.00 84.12 84 THR A N 1
ATOM 626 C CA . THR A 1 84 ? 7.174 0.249 -12.905 1.00 84.12 84 THR A CA 1
ATOM 627 C C . THR A 1 84 ? 7.856 -0.720 -13.873 1.00 84.12 84 THR A C 1
ATOM 629 O O . THR A 1 84 ? 8.915 -0.396 -14.408 1.00 84.12 84 THR A O 1
ATOM 632 N N . LEU A 1 85 ? 7.246 -1.874 -14.170 1.00 85.50 85 LEU A N 1
ATOM 633 C CA . LEU A 1 85 ? 7.735 -2.794 -15.204 1.00 85.50 85 LEU A CA 1
ATOM 634 C C . LEU A 1 85 ? 7.678 -2.170 -16.604 1.00 85.50 85 LEU A C 1
ATOM 636 O O . LEU A 1 85 ? 8.646 -2.269 -17.360 1.00 85.50 85 LEU A O 1
ATOM 640 N N . VAL A 1 86 ? 6.568 -1.512 -16.949 1.00 86.38 86 VAL A N 1
ATOM 641 C CA . VAL A 1 86 ? 6.401 -0.849 -18.251 1.00 86.38 86 VAL A CA 1
ATOM 642 C C . VAL A 1 86 ? 7.353 0.343 -18.376 1.00 86.38 86 VAL A C 1
ATOM 644 O O . VAL A 1 86 ? 7.971 0.515 -19.424 1.00 86.38 86 VAL A O 1
ATOM 647 N N . GLU A 1 87 ? 7.536 1.131 -17.315 1.00 83.31 87 GLU A N 1
ATOM 648 C CA . GLU A 1 87 ? 8.499 2.235 -17.292 1.00 83.31 87 GLU A CA 1
ATOM 649 C C . GLU A 1 87 ? 9.934 1.724 -17.490 1.00 83.31 87 GLU A C 1
ATOM 651 O O . GLU A 1 87 ? 10.665 2.248 -18.332 1.00 83.31 87 GLU A O 1
ATOM 656 N N . ALA A 1 88 ? 10.324 0.652 -16.793 1.00 81.06 88 ALA A N 1
ATOM 657 C CA . ALA A 1 88 ? 11.637 0.032 -16.957 1.00 81.06 88 ALA A CA 1
ATOM 658 C C . ALA A 1 88 ? 11.853 -0.501 -18.385 1.00 81.06 88 ALA A C 1
ATOM 660 O O . ALA A 1 88 ? 12.920 -0.298 -18.969 1.00 81.06 88 ALA A O 1
ATOM 661 N N . ALA A 1 89 ? 10.835 -1.126 -18.984 1.00 82.81 89 ALA A N 1
ATOM 662 C CA . ALA A 1 89 ? 10.884 -1.586 -20.371 1.00 82.81 89 ALA A CA 1
ATOM 663 C C . ALA A 1 89 ? 10.995 -0.417 -21.371 1.00 82.81 89 ALA A C 1
ATOM 665 O O . ALA A 1 89 ? 11.759 -0.489 -22.339 1.00 82.81 89 ALA A O 1
ATOM 666 N N . ALA A 1 90 ? 10.286 0.688 -21.121 1.00 81.94 90 ALA A N 1
ATOM 667 C CA . ALA A 1 90 ? 10.354 1.900 -21.934 1.00 81.94 90 ALA A CA 1
ATOM 668 C C . ALA A 1 90 ? 11.729 2.584 -21.841 1.00 81.94 90 ALA A C 1
ATOM 670 O O . ALA A 1 90 ? 12.249 3.068 -22.845 1.00 81.94 90 ALA A O 1
ATOM 671 N N . GLN A 1 91 ? 12.353 2.597 -20.661 1.00 80.06 91 GLN A N 1
ATOM 672 C CA . GLN A 1 91 ? 13.713 3.114 -20.477 1.00 80.06 91 GLN A CA 1
ATOM 673 C C . GLN A 1 91 ? 14.762 2.223 -21.154 1.00 80.06 91 GLN A C 1
ATOM 675 O O . GLN A 1 91 ? 15.720 2.735 -21.732 1.00 80.06 91 GLN A O 1
ATOM 680 N N . HIS A 1 92 ? 14.568 0.900 -21.124 1.00 79.25 92 HIS A N 1
ATOM 681 C CA . HIS A 1 92 ? 15.462 -0.054 -21.780 1.00 79.25 92 HIS A CA 1
ATOM 682 C C . HIS A 1 92 ? 15.436 0.068 -23.312 1.00 79.25 92 HIS A C 1
ATOM 684 O O . HIS A 1 92 ? 16.470 -0.083 -23.955 1.00 79.25 92 HIS A O 1
ATOM 690 N N . SER A 1 93 ? 14.270 0.366 -23.890 1.00 78.25 93 SER A N 1
ATOM 691 C CA . SER A 1 93 ? 14.073 0.462 -25.344 1.00 78.25 93 SER A CA 1
ATOM 692 C C . SER A 1 93 ? 14.270 1.870 -25.921 1.00 78.25 93 SER A C 1
ATOM 694 O O . SER A 1 93 ? 14.698 1.996 -27.064 1.00 78.25 93 SER A O 1
ATOM 696 N N . GLY A 1 94 ? 13.973 2.928 -25.156 1.00 67.06 94 GLY A N 1
ATOM 697 C CA . GLY A 1 94 ? 13.952 4.317 -25.639 1.00 67.06 94 GLY A CA 1
ATOM 698 C C . GLY A 1 94 ? 15.011 5.255 -25.047 1.00 67.06 94 GLY A C 1
ATOM 699 O O . GLY A 1 94 ? 15.042 6.428 -25.412 1.00 67.06 94 GLY A O 1
ATOM 700 N N . GLY A 1 95 ? 15.865 4.777 -24.135 1.00 63.62 95 GLY A N 1
ATOM 701 C CA . GLY A 1 95 ? 16.847 5.605 -23.427 1.00 63.62 95 GLY A CA 1
ATOM 702 C C . GLY A 1 95 ? 16.242 6.456 -22.298 1.00 63.62 95 GLY A C 1
ATOM 703 O O . GLY A 1 95 ? 15.025 6.596 -22.166 1.00 63.62 95 GLY A O 1
ATOM 704 N N . SER A 1 96 ? 17.102 7.042 -21.457 1.00 58.25 96 SER A N 1
ATOM 705 C CA . SER A 1 96 ? 16.761 7.685 -20.169 1.00 58.25 96 SER A CA 1
ATOM 706 C C . SER A 1 96 ? 15.975 9.009 -20.252 1.00 58.25 96 SER A C 1
ATOM 708 O O . SER A 1 96 ? 15.970 9.774 -19.293 1.00 58.25 96 SER A O 1
ATOM 710 N N . GLY A 1 97 ? 15.331 9.303 -21.385 1.00 60.94 97 GLY A N 1
ATOM 711 C CA . GLY A 1 97 ? 14.609 10.555 -21.642 1.00 60.94 97 GLY A CA 1
ATOM 712 C C . GLY A 1 97 ? 13.320 10.384 -22.448 1.00 60.94 97 GLY A C 1
ATOM 713 O O . GLY A 1 97 ? 12.838 11.355 -23.028 1.00 60.94 97 GLY A O 1
ATOM 714 N N . SER A 1 98 ? 12.766 9.169 -22.534 1.00 71.25 98 SER A N 1
ATOM 715 C CA . SER A 1 98 ? 11.529 8.951 -23.284 1.00 71.25 98 SER A CA 1
ATOM 716 C C . SER A 1 98 ? 10.343 9.648 -22.598 1.00 71.25 98 SER A C 1
ATOM 718 O O . SER A 1 98 ? 10.072 9.446 -21.413 1.00 71.25 98 SER A O 1
ATOM 720 N N . GLY A 1 99 ? 9.593 10.466 -23.349 1.00 75.56 99 GLY A N 1
ATOM 721 C CA . GLY A 1 99 ? 8.379 11.124 -22.840 1.00 75.56 99 GLY A CA 1
ATOM 722 C C . GLY A 1 99 ? 7.317 10.131 -22.346 1.00 75.56 99 GLY A C 1
ATOM 723 O O . GLY A 1 99 ? 6.506 10.461 -21.485 1.00 75.56 99 GLY A O 1
ATOM 724 N N . VAL A 1 100 ? 7.378 8.887 -22.830 1.00 75.25 100 VAL A N 1
ATOM 725 C CA . VAL A 1 100 ? 6.552 7.762 -22.374 1.00 75.25 100 VAL A CA 1
ATOM 726 C C . VAL A 1 100 ? 6.885 7.369 -20.933 1.00 75.25 100 VAL A C 1
ATOM 728 O O . VAL A 1 100 ? 5.967 7.222 -20.131 1.00 75.25 100 VAL A O 1
ATOM 731 N N . ALA A 1 101 ?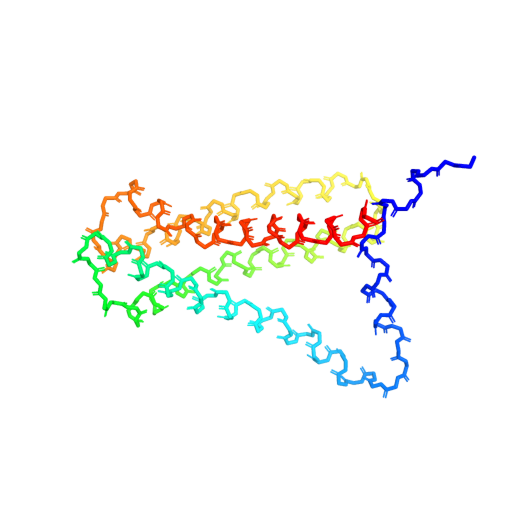 8.168 7.254 -20.569 1.00 74.19 101 ALA A N 1
ATOM 732 C CA . ALA A 1 101 ? 8.564 6.959 -19.190 1.00 74.19 101 ALA A CA 1
ATOM 733 C C . ALA A 1 101 ? 8.129 8.080 -18.233 1.00 74.19 101 ALA A C 1
ATOM 735 O O . ALA A 1 101 ? 7.581 7.806 -17.170 1.00 74.19 101 ALA A O 1
ATOM 736 N N . ALA A 1 102 ? 8.274 9.343 -18.649 1.00 78.50 102 ALA A N 1
ATOM 737 C CA . ALA A 1 102 ? 7.786 10.478 -17.869 1.00 78.50 102 ALA A CA 1
ATOM 738 C C . ALA A 1 102 ? 6.257 10.438 -17.677 1.00 78.50 102 ALA A C 1
ATOM 740 O O . ALA A 1 102 ? 5.772 10.654 -16.569 1.00 78.50 102 ALA A O 1
ATOM 741 N N . GLY A 1 103 ? 5.491 10.122 -18.727 1.00 81.31 103 GLY A N 1
ATOM 742 C CA . GLY A 1 103 ? 4.034 9.968 -18.641 1.00 81.31 103 GLY A CA 1
ATOM 743 C C . GLY A 1 103 ? 3.595 8.828 -17.714 1.00 81.31 103 GLY A C 1
ATOM 744 O O . GLY A 1 103 ? 2.648 8.987 -16.948 1.00 81.31 103 GLY A O 1
ATOM 745 N N . LEU A 1 104 ? 4.313 7.702 -17.726 1.00 80.75 104 LEU A N 1
ATOM 746 C CA . LEU A 1 104 ? 4.073 6.580 -16.811 1.00 80.75 104 LEU A CA 1
ATOM 747 C C . LEU A 1 104 ? 4.394 6.950 -15.360 1.00 80.75 104 LEU A C 1
ATOM 749 O O . LEU A 1 104 ? 3.619 6.619 -14.463 1.00 80.75 104 LEU A O 1
ATOM 753 N N . ALA A 1 105 ? 5.464 7.713 -15.129 1.00 80.06 105 ALA A N 1
ATOM 754 C CA . ALA A 1 105 ? 5.805 8.203 -13.799 1.00 80.06 105 ALA A CA 1
ATOM 755 C C . ALA A 1 105 ? 4.674 9.062 -13.200 1.00 80.06 105 ALA A C 1
ATOM 757 O O . ALA A 1 105 ? 4.366 8.923 -12.015 1.00 80.06 105 ALA A O 1
ATOM 758 N N . TRP A 1 106 ? 3.980 9.872 -14.011 1.00 88.31 106 TRP A N 1
ATOM 759 C CA . TRP A 1 106 ? 2.807 10.638 -13.565 1.00 88.31 106 TRP A CA 1
ATOM 760 C C . TRP A 1 106 ? 1.634 9.763 -13.111 1.00 88.31 106 TRP A C 1
ATOM 762 O O . TRP A 1 106 ? 0.926 10.153 -12.184 1.00 88.31 106 TRP A O 1
ATOM 772 N N . LEU A 1 107 ? 1.448 8.573 -13.695 1.00 88.88 107 LEU A N 1
ATOM 773 C CA . LEU A 1 107 ? 0.410 7.615 -13.280 1.00 88.88 107 LEU A CA 1
ATOM 774 C C . LEU A 1 107 ? 0.702 6.965 -11.923 1.00 88.88 107 LEU A C 1
ATOM 776 O O . LEU A 1 107 ? -0.199 6.417 -11.289 1.00 88.88 107 LEU A O 1
ATOM 780 N N . THR A 1 108 ? 1.928 7.083 -11.427 1.00 87.31 108 THR A N 1
ATOM 781 C C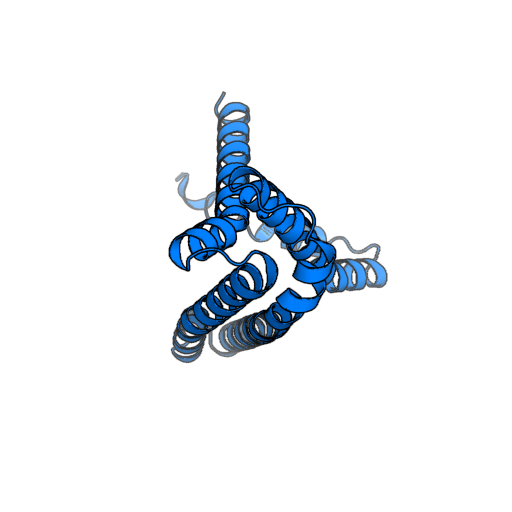A . THR A 1 108 ? 2.296 6.598 -10.097 1.00 87.31 108 THR A CA 1
ATOM 782 C C . THR A 1 108 ? 1.529 7.333 -8.998 1.00 87.31 108 THR A C 1
ATOM 784 O O . THR A 1 108 ? 1.030 6.706 -8.067 1.00 87.31 108 THR A O 1
ATOM 787 N N . LEU A 1 109 ? 1.376 8.656 -9.117 1.00 89.50 109 LEU A N 1
ATOM 788 C CA . LEU A 1 109 ? 0.661 9.481 -8.137 1.00 89.50 109 LEU A CA 1
ATOM 789 C C . LEU A 1 109 ? -0.806 9.066 -7.927 1.00 89.50 109 LEU A C 1
ATOM 791 O O . LEU A 1 109 ? -1.179 8.828 -6.778 1.00 89.50 109 LEU A O 1
ATOM 795 N N . PRO A 1 110 ? -1.655 8.939 -8.967 1.00 93.69 110 PRO A N 1
ATOM 796 C CA . PRO A 1 110 ? -3.032 8.498 -8.778 1.00 93.69 110 PRO A CA 1
ATOM 797 C C . PRO A 1 110 ? -3.118 7.070 -8.228 1.00 93.69 110 PRO A C 1
ATOM 799 O O . PRO A 1 110 ? -4.005 6.801 -7.421 1.00 93.69 110 PRO A O 1
ATOM 802 N N . VAL A 1 111 ? -2.186 6.174 -8.577 1.00 92.38 111 VAL A N 1
ATOM 803 C CA . VAL A 1 111 ? -2.134 4.820 -7.996 1.00 92.38 111 VAL A CA 1
ATOM 804 C C . VAL A 1 111 ? -1.800 4.860 -6.503 1.00 92.38 111 VAL A C 1
ATOM 806 O O . VAL A 1 111 ? -2.436 4.157 -5.719 1.00 92.38 111 VAL A O 1
ATOM 809 N N . LEU A 1 112 ? -0.867 5.718 -6.082 1.00 90.88 112 LEU A N 1
ATOM 810 C CA . LEU A 1 112 ? -0.559 5.925 -4.663 1.00 90.88 112 LEU A CA 1
ATOM 811 C C . LEU A 1 112 ? -1.737 6.559 -3.909 1.00 90.88 112 LEU A C 1
ATOM 813 O O . LEU A 1 112 ? -2.057 6.125 -2.804 1.00 90.88 112 LEU A O 1
ATOM 817 N N . CYS A 1 113 ? -2.425 7.535 -4.508 1.00 93.94 113 CYS A N 1
ATOM 818 C CA . CYS A 1 113 ? -3.656 8.093 -3.944 1.00 93.94 113 CYS A CA 1
ATOM 819 C C . CYS A 1 113 ? -4.744 7.027 -3.793 1.00 93.94 113 CYS A C 1
ATOM 821 O O . CYS A 1 113 ? -5.427 6.988 -2.772 1.00 93.94 113 CYS A O 1
ATOM 823 N N . TRP A 1 114 ? -4.898 6.146 -4.783 1.00 96.00 114 TRP A N 1
ATOM 824 C CA . TRP A 1 114 ? -5.860 5.052 -4.725 1.00 96.00 114 TRP A CA 1
ATOM 825 C C . TRP A 1 114 ? -5.515 4.051 -3.618 1.00 96.00 114 TRP A C 1
ATOM 827 O O . TRP A 1 114 ? -6.395 3.690 -2.836 1.00 96.00 114 TRP A O 1
ATOM 837 N N . PHE A 1 115 ? -4.240 3.667 -3.496 1.00 93.38 115 PHE A N 1
ATOM 838 C CA . PHE A 1 115 ? -3.754 2.853 -2.382 1.00 93.38 115 PHE A CA 1
ATOM 839 C C . PHE A 1 115 ? -4.124 3.487 -1.037 1.00 93.38 115 PHE A C 1
ATOM 841 O O . PHE A 1 115 ? -4.794 2.859 -0.219 1.00 93.38 115 PHE A O 1
ATOM 848 N N . LEU A 1 116 ? -3.761 4.757 -0.844 1.00 94.25 116 LEU A N 1
ATOM 849 C CA . LEU A 1 116 ? -3.998 5.461 0.411 1.00 94.25 116 LEU A CA 1
ATOM 850 C C . LEU A 1 116 ? -5.496 5.571 0.725 1.00 94.25 116 LEU A C 1
ATOM 852 O O . LEU A 1 116 ? -5.905 5.373 1.867 1.00 94.25 116 LEU A O 1
ATOM 856 N N . ALA A 1 117 ? -6.325 5.837 -0.286 1.00 95.62 117 ALA A N 1
ATOM 857 C CA . ALA A 1 117 ? -7.772 5.885 -0.132 1.00 95.62 117 ALA A CA 1
ATOM 858 C C . ALA A 1 117 ? -8.341 4.536 0.333 1.00 95.62 117 ALA A C 1
ATOM 860 O O . ALA A 1 117 ? -9.157 4.513 1.254 1.00 95.62 117 ALA A O 1
ATOM 861 N N . LEU A 1 118 ? -7.894 3.416 -0.247 1.00 95.25 118 LEU A N 1
ATOM 862 C CA . LEU A 1 118 ? -8.324 2.080 0.175 1.00 95.25 118 LEU A CA 1
ATOM 863 C C . LEU A 1 118 ? -7.878 1.755 1.605 1.00 95.25 118 LEU A C 1
ATOM 865 O O . LEU A 1 118 ? -8.689 1.242 2.375 1.00 95.25 118 LEU A O 1
ATOM 869 N N . THR A 1 119 ? -6.651 2.109 1.998 1.00 93.50 119 THR A N 1
ATOM 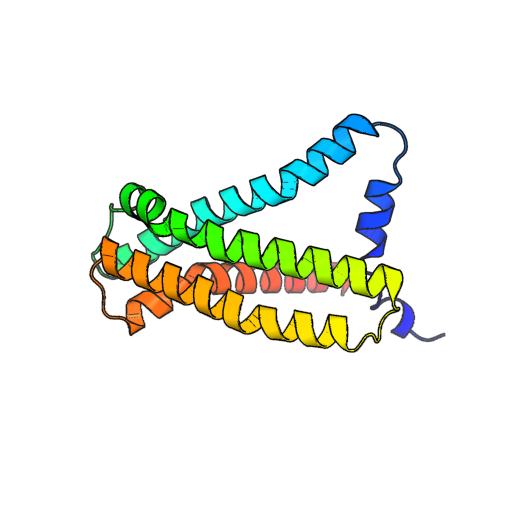870 C CA . THR A 1 119 ? -6.181 1.936 3.382 1.00 93.50 119 THR A CA 1
ATOM 871 C C . THR A 1 119 ? -7.030 2.746 4.360 1.00 93.50 119 THR A C 1
ATOM 873 O O . THR A 1 119 ? -7.513 2.208 5.355 1.00 93.50 119 THR A O 1
ATOM 876 N N . VAL A 1 120 ? -7.291 4.024 4.065 1.00 96.06 120 VAL A N 1
ATOM 877 C CA . VAL A 1 120 ? -8.149 4.880 4.901 1.00 96.06 120 VAL A CA 1
ATOM 878 C C . VAL A 1 120 ? -9.558 4.302 5.012 1.00 96.06 120 VAL A C 1
ATOM 880 O O . VAL A 1 120 ? -10.109 4.241 6.111 1.00 96.06 120 VAL A O 1
ATOM 883 N N . LEU A 1 121 ? -10.144 3.847 3.904 1.00 96.25 121 LEU A N 1
ATOM 884 C CA . LEU A 1 121 ? -11.464 3.216 3.907 1.00 96.25 121 LEU A CA 1
ATOM 885 C C . LEU A 1 121 ? -11.478 1.925 4.733 1.00 96.25 121 LEU A C 1
ATOM 887 O O . LEU A 1 121 ? -12.410 1.733 5.509 1.00 96.25 121 LEU A O 1
ATOM 891 N N . ALA A 1 122 ? -10.442 1.089 4.639 1.00 94.75 122 ALA A N 1
ATOM 892 C CA . ALA A 1 122 ? -10.315 -0.125 5.442 1.00 94.75 122 ALA A CA 1
ATOM 893 C C . ALA A 1 122 ? -10.216 0.190 6.943 1.00 94.75 122 ALA A C 1
ATOM 895 O O . ALA A 1 122 ? -10.911 -0.424 7.751 1.00 94.75 122 ALA A O 1
ATOM 896 N N . ILE A 1 123 ? -9.415 1.190 7.325 1.00 94.81 123 ILE A N 1
ATOM 897 C CA . ILE A 1 123 ? -9.297 1.630 8.723 1.00 94.81 123 ILE A CA 1
ATOM 898 C C . ILE A 1 123 ? -10.642 2.145 9.236 1.00 94.81 123 ILE A C 1
ATOM 900 O O . ILE A 1 123 ? -11.068 1.770 10.326 1.00 94.81 123 ILE A O 1
ATOM 904 N N . ARG A 1 124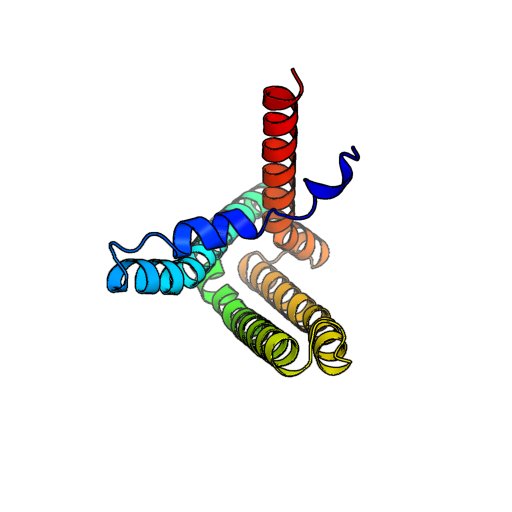 ? -11.344 2.967 8.450 1.00 95.62 124 ARG A N 1
ATOM 905 C CA . ARG A 1 124 ? -12.671 3.475 8.825 1.00 95.62 124 ARG A CA 1
ATOM 906 C C . ARG A 1 124 ? -13.698 2.357 8.955 1.00 95.62 124 ARG A C 1
ATOM 908 O O . ARG A 1 124 ? -14.462 2.367 9.910 1.00 95.62 124 ARG A O 1
ATOM 915 N N . ALA A 1 125 ? -13.698 1.400 8.032 1.00 94.88 125 ALA A N 1
ATOM 916 C CA . ALA A 1 125 ? -14.629 0.278 8.044 1.00 94.88 125 ALA A CA 1
ATOM 917 C C . ALA A 1 125 ? -14.431 -0.647 9.256 1.00 94.88 125 ALA A C 1
ATOM 919 O O . ALA A 1 125 ? -15.390 -1.258 9.714 1.00 94.88 125 ALA A O 1
ATOM 920 N N . VAL A 1 126 ? -13.201 -0.756 9.770 1.00 95.44 126 VAL A N 1
ATOM 921 C CA . VAL A 1 126 ? -12.861 -1.708 10.838 1.00 95.44 126 VAL A CA 1
ATOM 922 C C . VAL A 1 126 ? -12.803 -1.064 12.221 1.00 95.44 126 VAL A C 1
ATOM 924 O O . VAL A 1 126 ? -13.257 -1.669 13.187 1.00 95.44 126 VAL A O 1
ATOM 927 N N . TYR A 1 127 ? -12.259 0.148 12.329 1.00 92.31 127 TYR A N 1
ATOM 928 C CA . TYR A 1 127 ? -12.046 0.830 13.609 1.00 92.31 127 TYR A CA 1
ATOM 929 C C . TYR A 1 127 ? -13.040 1.968 13.865 1.00 92.31 127 TYR A C 1
ATOM 931 O O . TYR A 1 127 ? -13.017 2.527 14.960 1.00 92.31 127 TYR A O 1
ATOM 939 N N . ASP A 1 128 ? -13.901 2.309 12.895 1.00 92.75 128 ASP A N 1
ATOM 940 C CA . ASP A 1 128 ? -14.973 3.314 13.004 1.00 92.75 128 ASP A CA 1
ATOM 941 C C . ASP A 1 128 ? -14.480 4.680 13.541 1.00 92.75 128 ASP A C 1
ATOM 943 O O . ASP A 1 128 ? -15.026 5.290 14.457 1.00 92.75 128 ASP A O 1
ATOM 947 N N . VAL A 1 129 ? -13.365 5.156 12.987 1.00 93.06 129 VAL A N 1
ATOM 948 C CA . VAL A 1 129 ? -12.747 6.440 13.353 1.00 93.06 129 VAL A CA 1
ATOM 949 C C . VAL A 1 129 ? -13.045 7.538 12.316 1.00 93.06 129 VAL A C 1
ATOM 951 O O . VAL A 1 129 ? -13.288 7.237 11.139 1.00 93.06 129 VAL A O 1
ATOM 954 N N . PRO A 1 130 ? -12.990 8.833 12.700 1.00 94.88 130 PRO A N 1
ATOM 955 C CA . PRO A 1 130 ? -13.108 9.947 11.760 1.00 94.88 130 PRO A CA 1
ATOM 956 C C . PRO A 1 130 ? -12.059 9.883 10.644 1.00 94.88 130 PRO A C 1
ATOM 958 O O . PRO A 1 130 ? -10.951 9.385 10.847 1.00 94.88 130 PRO A O 1
ATOM 961 N N . ALA A 1 131 ? -12.375 10.447 9.473 1.00 92.19 131 ALA A N 1
ATOM 962 C CA . ALA A 1 131 ? -11.513 10.360 8.290 1.00 92.19 131 ALA A CA 1
ATOM 963 C C . ALA A 1 131 ? -10.096 10.914 8.515 1.00 92.19 131 ALA A C 1
ATOM 965 O O . ALA A 1 131 ? -9.132 10.323 8.036 1.00 92.19 131 ALA A O 1
ATOM 966 N N . LEU A 1 132 ? -9.958 12.001 9.283 1.00 94.00 132 LEU A N 1
ATOM 967 C CA . LEU A 1 132 ? -8.652 12.583 9.600 1.00 94.00 132 LEU A CA 1
ATOM 968 C C . LEU A 1 132 ? -7.800 11.647 10.473 1.00 94.00 132 LEU A C 1
ATOM 970 O O . LEU A 1 132 ? -6.613 11.473 10.209 1.00 94.00 132 LEU A O 1
ATOM 974 N N . ASN A 1 133 ? -8.414 10.984 11.458 1.00 94.25 133 ASN A N 1
ATOM 975 C CA . ASN A 1 133 ? -7.727 10.006 12.305 1.00 94.25 133 ASN A CA 1
ATOM 976 C C . ASN A 1 133 ? -7.349 8.762 11.496 1.00 94.25 133 ASN A C 1
ATOM 978 O O . ASN A 1 133 ? -6.235 8.266 11.623 1.00 94.25 133 ASN A O 1
ATOM 982 N N . ALA A 1 134 ? -8.240 8.288 10.621 1.00 94.06 134 ALA A N 1
ATOM 983 C CA . ALA A 1 134 ? -7.940 7.181 9.717 1.00 94.06 134 ALA A CA 1
ATOM 984 C C . ALA A 1 134 ? -6.776 7.504 8.771 1.00 94.06 134 ALA A C 1
ATOM 986 O O . ALA A 1 134 ? -5.926 6.650 8.547 1.00 94.06 134 ALA A O 1
ATOM 987 N N . LEU A 1 135 ? -6.706 8.735 8.255 1.00 94.81 135 LEU A N 1
ATOM 988 C CA . LEU A 1 135 ? -5.582 9.198 7.444 1.00 94.81 135 LEU A CA 1
ATOM 989 C C . LEU A 1 135 ? -4.278 9.209 8.247 1.00 94.81 135 LEU A C 1
ATOM 991 O O . LEU A 1 135 ? -3.271 8.698 7.769 1.00 94.81 135 LEU A O 1
ATOM 995 N N . ALA A 1 136 ? -4.291 9.729 9.476 1.00 94.56 136 ALA A N 1
ATOM 996 C CA . ALA A 1 136 ? -3.114 9.710 10.344 1.00 94.56 136 ALA A CA 1
ATOM 997 C C . ALA A 1 136 ? -2.630 8.274 10.628 1.00 94.56 136 ALA A C 1
ATOM 999 O O . ALA A 1 136 ? -1.436 7.991 10.536 1.00 94.56 136 ALA A O 1
ATOM 1000 N N . LEU A 1 137 ? -3.560 7.350 10.894 1.00 93.56 137 LEU A N 1
ATOM 1001 C CA . LEU A 1 137 ? -3.260 5.928 11.084 1.00 93.56 137 LEU A CA 1
ATOM 1002 C C . LEU A 1 137 ? -2.762 5.250 9.797 1.00 93.56 137 LEU A C 1
ATOM 1004 O O . LEU A 1 137 ? -1.870 4.411 9.862 1.00 93.56 137 LEU A O 1
ATOM 1008 N N . ALA A 1 138 ? -3.281 5.629 8.628 1.00 94.31 138 ALA A N 1
ATOM 1009 C CA . ALA A 1 138 ? -2.796 5.129 7.340 1.00 94.31 138 ALA A CA 1
ATOM 1010 C C . ALA A 1 138 ? -1.368 5.613 7.030 1.00 94.31 138 ALA A C 1
ATOM 1012 O O . ALA A 1 138 ? -0.607 4.922 6.359 1.00 94.31 138 ALA A O 1
ATOM 1013 N N . LEU A 1 139 ? -0.985 6.793 7.530 1.00 94.44 139 LEU A N 1
ATOM 1014 C CA . LEU A 1 139 ? 0.346 7.373 7.335 1.00 94.44 139 LEU A CA 1
ATOM 1015 C C . LEU A 1 139 ? 1.400 6.850 8.324 1.00 94.44 139 LEU A C 1
ATOM 1017 O O . LEU A 1 139 ? 2.596 6.947 8.049 1.00 94.44 139 LEU A O 1
ATOM 1021 N N . LEU A 1 140 ? 0.980 6.256 9.442 1.00 92.94 140 LEU A N 1
ATOM 1022 C CA . LEU A 1 140 ? 1.845 5.661 10.467 1.00 92.94 140 LEU A CA 1
ATOM 1023 C C . LEU A 1 140 ? 2.918 4.704 9.904 1.00 92.94 140 LEU A C 1
ATOM 1025 O O . LEU A 1 140 ? 4.098 4.935 10.179 1.00 92.94 140 LEU A O 1
ATOM 1029 N N . PRO A 1 141 ? 2.591 3.685 9.080 1.00 89.12 141 PRO A N 1
ATOM 1030 C CA . PRO A 1 141 ? 3.602 2.804 8.490 1.00 89.12 141 PRO A CA 1
ATOM 1031 C C . PRO A 1 141 ? 4.640 3.571 7.663 1.00 89.12 141 PRO A C 1
ATOM 1033 O O . PRO A 1 141 ? 5.838 3.318 7.783 1.00 89.12 141 PRO A O 1
ATOM 1036 N N . TYR A 1 142 ? 4.226 4.578 6.898 1.00 89.62 142 TYR A N 1
ATOM 1037 C CA . TYR A 1 142 ? 5.151 5.402 6.120 1.00 89.62 142 TYR A CA 1
ATOM 1038 C C . TYR A 1 142 ? 6.064 6.248 7.002 1.00 89.62 142 TYR A C 1
ATOM 1040 O O . TYR A 1 142 ? 7.271 6.296 6.768 1.00 89.62 142 TYR A O 1
ATOM 1048 N N . ALA A 1 143 ? 5.510 6.867 8.046 1.00 91.31 143 ALA A N 1
ATOM 1049 C CA . ALA A 1 143 ? 6.278 7.640 9.012 1.00 91.31 143 ALA A CA 1
ATOM 1050 C C . ALA A 1 143 ? 7.308 6.763 9.741 1.00 91.31 143 ALA A C 1
ATOM 1052 O O . ALA A 1 143 ? 8.452 7.179 9.910 1.00 91.31 143 ALA A O 1
ATOM 1053 N N . THR A 1 144 ? 6.942 5.530 10.113 1.00 92.06 144 THR A N 1
ATOM 1054 C CA . THR A 1 144 ? 7.874 4.596 10.766 1.00 92.06 144 THR A CA 1
ATOM 1055 C C . THR A 1 144 ? 9.017 4.169 9.852 1.00 92.06 144 THR A C 1
ATOM 1057 O O . THR A 1 144 ? 10.165 4.167 10.289 1.00 92.06 144 THR A O 1
ATOM 1060 N N . ILE A 1 145 ? 8.741 3.874 8.577 1.00 88.62 145 ILE A N 1
ATOM 1061 C CA . ILE A 1 145 ? 9.784 3.541 7.599 1.00 88.62 145 ILE A CA 1
ATOM 1062 C C . ILE A 1 145 ? 10.694 4.748 7.369 1.00 88.62 145 ILE A C 1
ATOM 1064 O O . ILE A 1 145 ? 11.913 4.602 7.399 1.00 88.62 145 ILE A O 1
ATOM 1068 N N . ALA A 1 146 ? 10.127 5.943 7.188 1.00 89.94 146 ALA A N 1
ATOM 1069 C CA . ALA A 1 146 ? 10.905 7.165 7.013 1.00 89.94 146 ALA A CA 1
ATOM 1070 C C . ALA A 1 146 ? 11.815 7.434 8.223 1.00 89.94 146 ALA A C 1
ATOM 1072 O O . ALA A 1 146 ? 13.006 7.690 8.053 1.00 89.94 146 ALA A O 1
ATOM 1073 N N . ALA A 1 147 ? 11.287 7.301 9.443 1.00 90.62 147 ALA A N 1
ATOM 1074 C CA . ALA A 1 147 ? 12.064 7.429 10.670 1.00 90.62 147 ALA A CA 1
ATOM 1075 C C . ALA A 1 147 ? 13.178 6.373 10.758 1.00 90.62 147 ALA A C 1
ATOM 1077 O O . ALA A 1 147 ? 14.318 6.713 11.064 1.00 90.62 147 ALA A O 1
ATOM 1078 N N . ALA A 1 148 ? 12.885 5.109 10.435 1.00 90.12 148 ALA A N 1
ATOM 1079 C CA . ALA A 1 148 ? 13.878 4.038 10.431 1.00 90.12 148 ALA A CA 1
ATOM 1080 C C . ALA A 1 148 ? 15.011 4.310 9.429 1.00 90.12 148 ALA A C 1
ATOM 1082 O O . ALA A 1 148 ? 16.184 4.191 9.778 1.00 90.12 148 ALA A O 1
ATOM 1083 N N . VAL A 1 149 ? 14.679 4.737 8.207 1.00 90.50 149 VAL A N 1
ATOM 1084 C CA . VAL A 1 149 ? 15.667 5.101 7.180 1.00 90.50 149 VAL A CA 1
ATOM 1085 C C . VAL A 1 149 ? 16.534 6.272 7.643 1.00 90.50 149 VAL A C 1
ATOM 1087 O O . VAL A 1 149 ? 17.754 6.222 7.480 1.00 90.50 149 VAL A O 1
ATOM 1090 N N . LEU A 1 150 ? 15.942 7.301 8.255 1.00 92.69 150 LEU A N 1
ATOM 1091 C CA . LEU A 1 150 ? 16.689 8.439 8.795 1.00 92.69 150 LEU A CA 1
ATOM 1092 C C . LEU A 1 150 ? 17.648 8.019 9.912 1.00 92.69 150 LEU A C 1
ATOM 1094 O O . LEU A 1 150 ? 18.809 8.420 9.890 1.00 92.69 150 LEU A O 1
ATOM 1098 N N . LEU A 1 151 ? 17.198 7.180 10.847 1.00 93.75 151 LEU A N 1
ATOM 1099 C CA . LEU A 1 151 ? 18.029 6.681 11.945 1.00 93.75 151 LEU A CA 1
ATOM 1100 C C . LEU A 1 151 ? 19.197 5.829 11.442 1.00 93.75 151 LEU A C 1
ATOM 1102 O O . LEU A 1 151 ? 20.330 6.023 11.877 1.00 93.75 151 LEU A O 1
ATOM 1106 N N . VAL A 1 152 ? 18.940 4.923 10.494 1.00 94.19 152 VAL A N 1
ATOM 1107 C CA . VAL A 1 152 ? 19.988 4.102 9.872 1.00 94.19 152 VAL A CA 1
ATOM 1108 C C . VAL A 1 152 ? 20.991 4.986 9.138 1.00 94.19 152 VAL A C 1
ATOM 1110 O O . VAL A 1 152 ? 22.195 4.809 9.298 1.00 94.19 152 VAL A O 1
ATOM 1113 N N . THR A 1 153 ? 20.511 5.967 8.373 1.00 91.31 153 THR A N 1
ATOM 1114 C CA . THR A 1 153 ? 21.382 6.883 7.629 1.00 91.31 153 THR A CA 1
ATOM 1115 C C . THR A 1 153 ? 22.247 7.706 8.581 1.00 91.31 153 THR A C 1
ATOM 1117 O O . THR A 1 153 ? 23.462 7.737 8.416 1.00 91.31 153 THR A O 1
ATOM 1120 N N . ALA A 1 154 ? 21.655 8.298 9.622 1.00 91.19 154 ALA A N 1
ATOM 1121 C CA . ALA A 1 154 ? 22.378 9.072 10.627 1.00 91.19 154 ALA A CA 1
ATOM 1122 C C . ALA A 1 154 ? 23.424 8.225 11.371 1.00 91.19 154 ALA A C 1
ATOM 1124 O O . ALA A 1 154 ? 24.555 8.670 11.554 1.00 91.19 154 ALA A O 1
ATOM 1125 N N . GLY A 1 155 ? 23.077 6.989 11.746 1.00 91.69 155 GLY A N 1
ATOM 1126 C CA . GLY A 1 155 ? 24.007 6.056 12.383 1.00 91.69 155 GLY A CA 1
ATOM 1127 C C . GLY A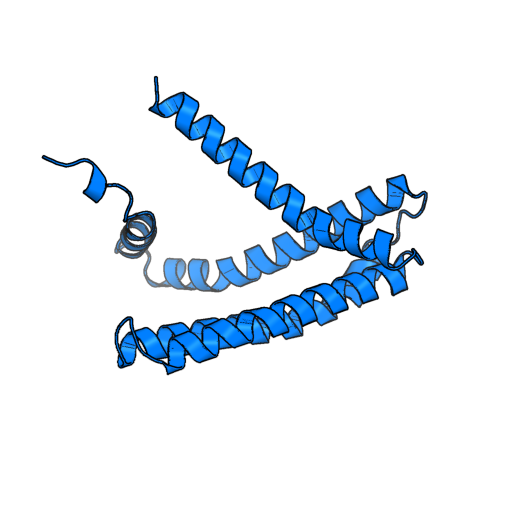 1 155 ? 25.178 5.683 11.473 1.00 91.69 155 GLY A C 1
ATOM 1128 O O . GLY A 1 155 ? 26.329 5.725 11.900 1.00 91.69 155 GLY A O 1
ATOM 1129 N N . LEU A 1 156 ? 24.913 5.389 10.197 1.00 91.38 156 LEU A N 1
ATOM 1130 C CA . LEU A 1 156 ? 25.965 5.10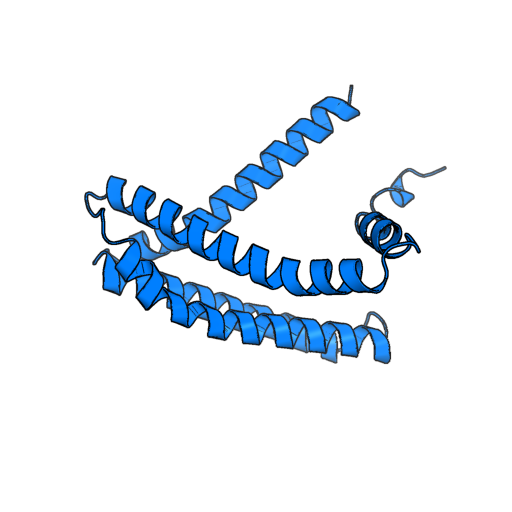2 9.219 1.00 91.38 156 LEU A CA 1
ATOM 1131 C C . LEU A 1 156 ? 26.880 6.308 8.990 1.00 91.38 156 LEU A C 1
ATOM 1133 O O . LEU A 1 156 ? 28.094 6.126 8.907 1.00 91.38 156 LEU A O 1
ATOM 1137 N N . THR A 1 157 ? 26.323 7.521 8.925 1.00 90.62 157 THR A N 1
ATOM 1138 C CA . THR A 1 157 ? 27.106 8.760 8.829 1.00 90.62 157 THR A CA 1
ATOM 1139 C C . THR A 1 157 ? 27.961 8.982 10.074 1.00 90.62 157 THR A C 1
ATOM 1141 O O . THR A 1 157 ? 29.116 9.364 9.937 1.00 90.62 157 THR A O 1
ATOM 1144 N N . ALA A 1 158 ? 27.447 8.696 11.271 1.00 87.19 158 ALA A N 1
ATOM 1145 C CA . ALA A 1 158 ? 28.215 8.815 12.508 1.00 87.19 158 ALA A CA 1
ATOM 1146 C C . ALA A 1 158 ? 29.383 7.813 12.585 1.00 87.19 158 ALA A C 1
ATOM 1148 O O . ALA A 1 158 ? 30.431 8.156 13.113 1.00 87.19 158 ALA A O 1
ATOM 1149 N N . VAL A 1 159 ? 29.219 6.603 12.036 1.00 88.12 159 VAL A N 1
ATOM 1150 C CA . VAL A 1 159 ? 30.252 5.546 12.040 1.00 88.12 159 VAL A CA 1
ATOM 1151 C C . VAL A 1 159 ? 31.323 5.746 10.959 1.00 88.12 159 VAL A C 1
ATOM 1153 O O . VAL A 1 159 ? 32.476 5.404 11.184 1.00 88.12 159 VAL A O 1
ATOM 1156 N N . HIS A 1 160 ? 30.961 6.267 9.781 1.00 79.81 160 HIS A N 1
ATOM 1157 C CA . HIS A 1 160 ? 31.900 6.459 8.659 1.00 79.81 160 HIS A CA 1
ATOM 1158 C C . HIS A 1 160 ? 32.417 7.901 8.526 1.00 79.81 160 HIS A C 1
ATOM 1160 O O . HIS A 1 160 ? 33.265 8.170 7.678 1.00 79.81 160 HIS A O 1
ATOM 1166 N N . GLY A 1 161 ? 31.857 8.837 9.297 1.00 59.56 161 GLY A N 1
ATOM 1167 C CA . GLY A 1 161 ? 32.258 10.245 9.342 1.00 59.56 161 GLY A CA 1
ATOM 1168 C C . GLY A 1 161 ? 33.241 10.592 10.467 1.00 59.56 161 GLY A C 1
ATOM 1169 O O . GLY A 1 161 ? 33.645 11.750 10.549 1.00 59.56 161 GLY A O 1
ATOM 1170 N N . SER A 1 162 ? 33.598 9.621 11.317 1.00 51.06 162 SER A N 1
ATOM 1171 C CA . SER A 1 162 ? 34.666 9.681 12.332 1.00 51.06 162 SER A CA 1
ATOM 1172 C C . SER A 1 162 ? 35.936 9.004 11.833 1.00 51.06 162 SER A C 1
ATOM 1174 O O . SER A 1 162 ? 37.032 9.532 12.109 1.00 51.06 162 SER A O 1
#

Radius of gyration: 19.74 Å; chains: 1; bounding box: 55×36×48 Å